Protein AF-A0A968JH81-F1 (afdb_monomer)

Secondary structure (DSSP, 8-state):
-HHHHHHHHHHHHHHHHHTT-SS-HHHHHHHHHHHHHHHHHHHHHHHS---

Sequence (51 aa):
MLGIIVVGVLAGKKMDVYFSMKQPIFSAIFALMATVLALYVALKDFLMPKQ

Fold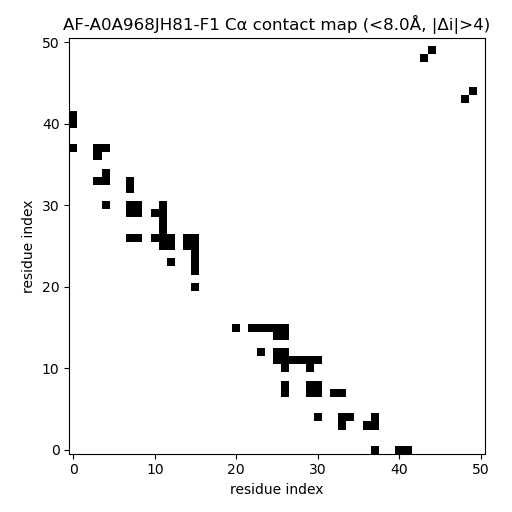seek 3Di:
DVVLQVCLQVVLVVVCVVVVPPDSVSSVVSNVVSVVVVVVVVVCCVVPVDD

Mean predicted aligned error: 6.09 Å

Structure (mmCI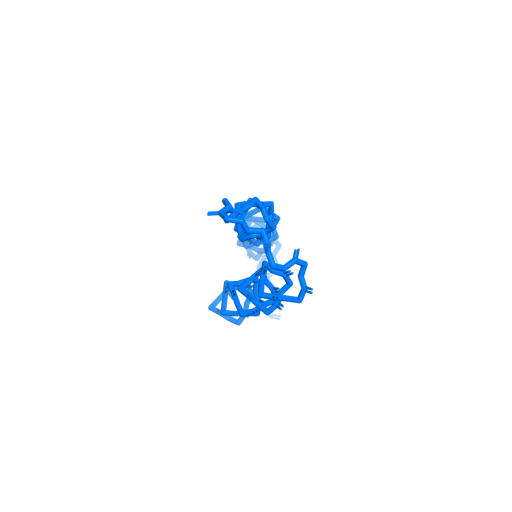F, N/CA/C/O backbone):
data_AF-A0A968JH81-F1
#
_entry.id   AF-A0A968JH81-F1
#
loop_
_atom_site.group_PDB
_atom_site.id
_atom_site.type_symbol
_atom_site.label_atom_id
_atom_site.label_alt_id
_atom_site.label_comp_id
_atom_site.label_asym_id
_atom_site.label_entity_id
_atom_site.label_seq_id
_atom_site.pdbx_PDB_ins_code
_atom_site.Cartn_x
_atom_site.Cartn_y
_atom_site.Cartn_z
_atom_site.occupancy
_atom_site.B_iso_or_equiv
_atom_site.auth_seq_id
_atom_site.auth_comp_id
_atom_site.auth_asym_id
_atom_site.auth_atom_id
_atom_site.pdbx_PDB_model_num
ATOM 1 N N . MET A 1 1 ? 4.293 -6.862 -8.714 1.00 72.88 1 MET A N 1
ATOM 2 C CA . MET A 1 1 ? 3.254 -5.820 -8.526 1.00 72.88 1 MET A CA 1
ATOM 3 C C . MET A 1 1 ? 2.054 -6.298 -7.702 1.00 72.88 1 MET A C 1
ATOM 5 O O . MET A 1 1 ? 1.853 -5.772 -6.617 1.00 72.88 1 MET A O 1
ATOM 9 N N . LEU A 1 2 ? 1.305 -7.319 -8.143 1.00 75.81 2 LEU A N 1
ATOM 10 C CA . LEU A 1 2 ? 0.089 -7.809 -7.460 1.00 75.81 2 LEU A CA 1
ATOM 11 C C . LEU A 1 2 ? 0.305 -8.200 -5.983 1.00 75.81 2 LEU A C 1
ATOM 13 O O . LEU A 1 2 ? -0.478 -7.810 -5.124 1.00 75.81 2 LEU A O 1
ATOM 17 N N . GLY A 1 3 ? 1.413 -8.880 -5.668 1.00 80.81 3 GLY A N 1
ATOM 18 C CA . GLY A 1 3 ? 1.739 -9.260 -4.286 1.00 80.81 3 GLY A CA 1
ATOM 19 C C . GLY A 1 3 ? 1.933 -8.073 -3.333 1.00 80.81 3 GLY A C 1
ATOM 20 O O . GLY A 1 3 ? 1.516 -8.143 -2.185 1.00 80.81 3 GLY A O 1
ATOM 21 N N . ILE A 1 4 ? 2.490 -6.955 -3.812 1.00 79.50 4 ILE A N 1
ATOM 22 C CA . ILE A 1 4 ? 2.731 -5.749 -2.996 1.00 79.50 4 ILE A CA 1
ATOM 23 C C . ILE A 1 4 ? 1.396 -5.109 -2.594 1.00 79.50 4 ILE A C 1
ATOM 25 O O . ILE A 1 4 ? 1.214 -4.698 -1.450 1.00 79.50 4 ILE A O 1
ATOM 29 N N . ILE A 1 5 ? 0.441 -5.087 -3.524 1.00 78.94 5 ILE A N 1
ATOM 30 C CA . ILE A 1 5 ? -0.891 -4.511 -3.317 1.00 78.94 5 ILE A CA 1
ATOM 31 C C . ILE A 1 5 ? -1.706 -5.384 -2.355 1.00 78.94 5 ILE A C 1
ATOM 33 O O . ILE A 1 5 ? -2.287 -4.873 -1.400 1.00 78.94 5 ILE A O 1
ATOM 37 N N . VAL A 1 6 ? -1.699 -6.707 -2.554 1.00 83.38 6 VAL A N 1
ATOM 38 C CA . VAL A 1 6 ? -2.429 -7.653 -1.693 1.00 83.38 6 VAL A CA 1
ATOM 39 C C . VAL A 1 6 ? -1.895 -7.626 -0.258 1.00 83.38 6 VAL A C 1
ATOM 41 O O . VAL A 1 6 ? -2.680 -7.557 0.688 1.00 83.38 6 VAL A O 1
ATOM 44 N N . VAL A 1 7 ? -0.570 -7.619 -0.082 1.00 86.69 7 VAL A N 1
ATOM 45 C CA . VAL A 1 7 ? 0.054 -7.530 1.247 1.00 86.69 7 VAL A CA 1
ATOM 46 C C . VAL A 1 7 ? -0.259 -6.188 1.909 1.00 86.69 7 VAL A C 1
ATOM 48 O O . VAL A 1 7 ? -0.591 -6.167 3.092 1.00 86.69 7 VAL A O 1
ATOM 51 N N . GLY A 1 8 ? -0.232 -5.084 1.156 1.00 81.62 8 GLY A N 1
ATOM 52 C CA . GLY A 1 8 ? -0.563 -3.755 1.671 1.00 81.62 8 GLY A CA 1
ATOM 53 C C . GLY A 1 8 ? -1.990 -3.659 2.215 1.00 81.62 8 GLY A C 1
ATOM 54 O O . GLY A 1 8 ? -2.194 -3.235 3.350 1.00 81.62 8 GLY A O 1
ATOM 55 N N . VAL A 1 9 ? -2.978 -4.120 1.445 1.00 81.50 9 VAL A N 1
ATOM 56 C CA . VAL A 1 9 ? -4.396 -4.071 1.847 1.00 81.50 9 VAL A CA 1
ATOM 57 C C . VAL A 1 9 ? -4.678 -4.983 3.043 1.00 81.50 9 VAL A C 1
ATOM 59 O O . VAL A 1 9 ? -5.383 -4.586 3.972 1.00 81.50 9 VAL A O 1
ATOM 62 N N . LEU A 1 10 ? -4.113 -6.195 3.062 1.00 85.62 10 LEU A N 1
ATOM 63 C CA . LEU A 1 10 ? -4.299 -7.123 4.181 1.00 85.62 10 LEU A CA 1
ATOM 64 C C . LEU A 1 10 ? -3.632 -6.620 5.465 1.00 85.62 10 LEU A C 1
ATOM 66 O O . LEU A 1 10 ? -4.228 -6.726 6.538 1.00 85.62 10 LEU A O 1
ATOM 70 N N . ALA A 1 11 ? -2.429 -6.048 5.365 1.00 84.31 11 ALA A N 1
ATOM 71 C CA . ALA A 1 11 ? -1.728 -5.462 6.502 1.00 84.31 11 ALA A CA 1
ATOM 72 C C . ALA A 1 11 ? -2.482 -4.247 7.068 1.00 84.31 11 ALA A C 1
ATOM 74 O O . ALA A 1 11 ? -2.692 -4.179 8.280 1.00 84.31 11 ALA A O 1
ATOM 75 N N . GLY A 1 12 ? -2.967 -3.350 6.202 1.00 80.69 12 GLY A N 1
ATOM 76 C CA . GLY A 1 12 ? -3.770 -2.193 6.600 1.00 80.69 12 GLY A CA 1
ATOM 77 C C . GLY A 1 12 ? -5.069 -2.592 7.301 1.00 80.69 12 GLY A C 1
ATOM 78 O O . GLY A 1 12 ? -5.333 -2.149 8.417 1.00 80.69 12 GLY A O 1
ATOM 79 N N . LYS A 1 13 ? -5.823 -3.532 6.713 1.00 80.06 13 LYS A N 1
ATOM 80 C CA . LYS A 1 13 ? -7.085 -4.021 7.287 1.00 80.06 13 LYS A CA 1
ATOM 81 C C . LYS A 1 13 ? -6.881 -4.694 8.646 1.00 80.06 13 LYS A C 1
ATOM 83 O O . LYS A 1 13 ? -7.662 -4.471 9.567 1.00 80.06 13 LYS A O 1
ATOM 88 N N . LYS A 1 14 ? -5.845 -5.530 8.788 1.00 83.44 14 LYS A N 1
ATOM 89 C CA . LYS A 1 14 ? -5.564 -6.232 10.052 1.00 83.44 14 LYS A CA 1
ATOM 90 C C . LYS A 1 14 ? -5.215 -5.247 11.171 1.00 83.44 14 LYS A C 1
ATOM 92 O O . LYS A 1 14 ? -5.564 -5.486 12.321 1.00 83.44 14 LYS A O 1
ATOM 97 N N . MET A 1 15 ? -4.571 -4.138 10.827 1.00 81.81 15 MET A N 1
ATOM 98 C CA . MET A 1 15 ? -4.131 -3.124 11.777 1.00 81.81 15 MET A CA 1
ATOM 99 C C . MET A 1 15 ? -5.233 -2.128 12.145 1.00 81.81 15 MET A C 1
ATOM 101 O O . MET A 1 15 ? -5.355 -1.794 13.319 1.00 81.81 15 MET A O 1
ATOM 105 N N . ASP A 1 16 ? -6.114 -1.765 11.210 1.00 79.19 16 ASP A N 1
ATOM 106 C CA . ASP A 1 16 ? -7.336 -1.015 11.537 1.00 79.19 16 ASP A CA 1
ATOM 107 C C . ASP A 1 16 ? -8.229 -1.790 12.522 1.00 79.19 16 ASP A C 1
ATOM 109 O O . ASP A 1 16 ? -8.753 -1.214 13.476 1.00 79.19 16 ASP A O 1
ATOM 113 N N . VAL A 1 17 ? -8.346 -3.115 12.343 1.00 82.50 17 VAL A N 1
ATOM 114 C CA . VAL A 1 17 ? -9.075 -3.993 13.276 1.00 82.50 17 VAL A CA 1
ATOM 115 C C . VAL A 1 17 ? -8.342 -4.116 14.615 1.00 82.50 17 VAL A C 1
ATOM 117 O O . VAL A 1 17 ? -8.981 -4.042 15.662 1.00 82.50 17 VAL A O 1
ATOM 120 N N . TYR A 1 18 ? -7.011 -4.258 14.603 1.00 83.06 18 TYR A N 1
ATOM 121 C CA . TYR A 1 18 ? -6.206 -4.359 15.826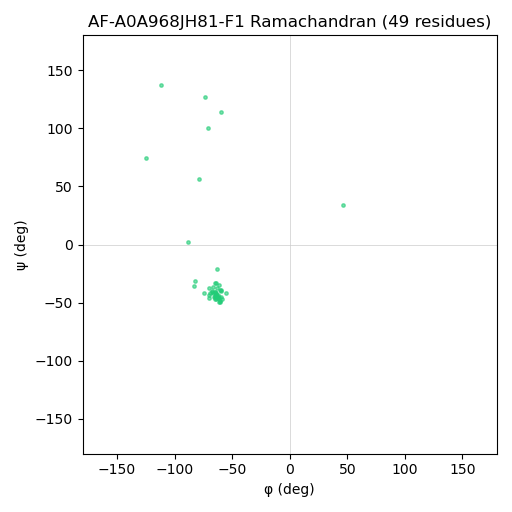 1.00 83.06 18 TYR A CA 1
ATOM 122 C C . TYR A 1 18 ? -6.330 -3.110 16.710 1.00 83.06 18 TYR A C 1
ATOM 124 O O . TYR A 1 18 ? -6.446 -3.225 17.925 1.00 83.06 18 TYR A O 1
ATOM 132 N N . PHE A 1 19 ? -6.370 -1.922 16.104 1.00 83.19 19 PHE A N 1
ATOM 133 C CA . PHE A 1 19 ? -6.532 -0.657 16.823 1.00 83.19 19 PHE A CA 1
ATOM 134 C C . PHE A 1 19 ? -7.999 -0.240 17.034 1.00 83.19 19 PHE A C 1
ATOM 136 O O . PHE A 1 19 ? -8.240 0.826 17.599 1.00 83.19 19 PHE A O 1
ATOM 143 N N . SER A 1 20 ? -8.980 -1.055 16.606 1.00 77.44 20 SER A N 1
ATOM 144 C CA . SER A 1 20 ? -10.425 -0.752 16.674 1.00 77.44 20 SER A CA 1
ATOM 145 C C . SER A 1 20 ? -10.776 0.665 16.198 1.00 77.44 20 SER A C 1
ATOM 14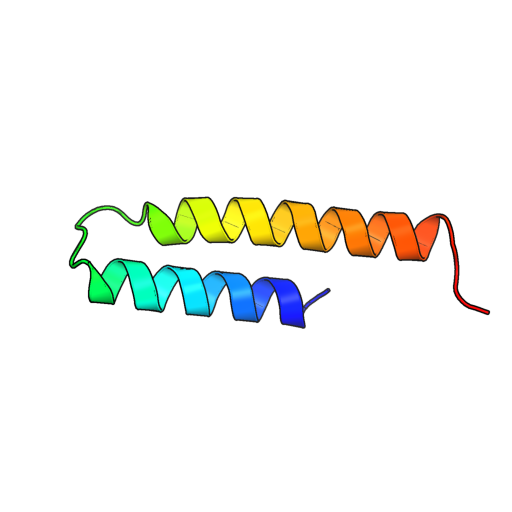7 O O . SER A 1 20 ? -11.683 1.317 16.724 1.00 77.44 20 SER A O 1
ATOM 149 N N . MET A 1 21 ? -10.045 1.175 15.204 1.00 73.81 21 MET A N 1
ATOM 150 C CA . MET A 1 21 ? -10.294 2.515 14.692 1.00 73.81 21 MET A CA 1
ATOM 151 C C . MET A 1 21 ? -11.573 2.507 13.852 1.00 73.81 21 MET A C 1
ATOM 153 O O . MET A 1 21 ? -11.715 1.732 12.910 1.00 73.81 21 MET A O 1
ATOM 157 N N . LYS A 1 22 ? -12.513 3.408 14.168 1.00 74.44 22 LYS A N 1
ATOM 158 C CA . LYS A 1 22 ? -13.739 3.614 13.369 1.00 74.44 22 LYS A CA 1
ATOM 159 C C . LYS A 1 22 ? -13.454 4.106 11.948 1.00 74.44 22 LYS A C 1
ATOM 161 O O . LYS A 1 22 ? -14.318 3.996 11.084 1.00 74.44 22 LYS A O 1
ATOM 166 N N . GLN A 1 23 ? -12.283 4.695 11.729 1.00 80.06 23 GLN A N 1
ATOM 167 C CA . GLN A 1 23 ? -11.856 5.225 10.442 1.00 80.06 23 GLN A CA 1
ATOM 168 C C . GLN A 1 23 ? -10.696 4.377 9.904 1.00 80.06 23 GLN A C 1
ATOM 170 O O . GLN A 1 23 ? -9.797 4.054 10.681 1.00 80.06 23 GLN A O 1
ATOM 175 N N . PRO A 1 24 ? -10.686 4.036 8.602 1.00 82.75 24 PRO A N 1
ATOM 176 C CA . PRO A 1 24 ? -9.692 3.148 7.995 1.00 82.75 24 PRO A CA 1
ATOM 177 C C . PRO A 1 24 ? -8.367 3.880 7.711 1.00 82.75 24 PRO A C 1
ATOM 179 O O . PRO A 1 24 ? -7.909 3.972 6.569 1.00 82.75 24 PRO A O 1
ATOM 182 N N . ILE A 1 25 ? -7.774 4.476 8.747 1.00 83.94 25 ILE A N 1
ATOM 183 C CA . ILE A 1 25 ? -6.588 5.331 8.635 1.00 83.94 25 ILE A CA 1
ATOM 184 C C . ILE A 1 25 ? -5.363 4.487 8.278 1.00 83.94 25 ILE A C 1
ATOM 186 O O . ILE A 1 25 ? -4.605 4.863 7.383 1.00 83.94 25 ILE A O 1
ATOM 190 N N . PHE A 1 26 ? -5.178 3.321 8.907 1.00 80.12 26 PHE A N 1
ATOM 191 C CA . PHE A 1 26 ? -4.043 2.459 8.580 1.00 80.12 26 PHE A CA 1
ATOM 192 C C . PHE A 1 26 ? -4.198 1.841 7.201 1.00 80.12 26 PHE A C 1
ATOM 194 O O . PHE A 1 26 ? -3.212 1.774 6.473 1.00 80.12 26 PHE A O 1
ATOM 201 N N . SER A 1 27 ? -5.410 1.461 6.789 1.00 82.94 27 SER A N 1
ATOM 202 C CA . SER A 1 27 ? -5.653 1.036 5.408 1.00 82.94 27 SER A CA 1
ATOM 203 C C . SER A 1 27 ? -5.310 2.133 4.401 1.00 82.94 27 SER A C 1
ATOM 205 O O . SER A 1 27 ? -4.705 1.824 3.379 1.00 82.94 27 SER A O 1
ATOM 207 N N . ALA A 1 28 ? -5.615 3.404 4.686 1.00 86.00 28 ALA A N 1
ATOM 208 C CA . ALA A 1 28 ? -5.240 4.518 3.813 1.00 86.00 28 ALA A CA 1
ATOM 209 C C . ALA A 1 28 ? -3.712 4.709 3.731 1.00 86.00 28 ALA A C 1
ATOM 211 O O . ALA A 1 28 ? -3.162 4.835 2.635 1.00 86.00 28 ALA A O 1
ATOM 212 N N . ILE A 1 29 ? -3.012 4.662 4.871 1.00 88.50 29 ILE A N 1
ATOM 213 C CA . ILE A 1 29 ? -1.543 4.759 4.931 1.00 88.50 29 ILE A CA 1
ATOM 214 C C . ILE A 1 29 ? -0.889 3.586 4.188 1.00 88.50 29 ILE A C 1
ATOM 216 O O . ILE A 1 29 ? 0.011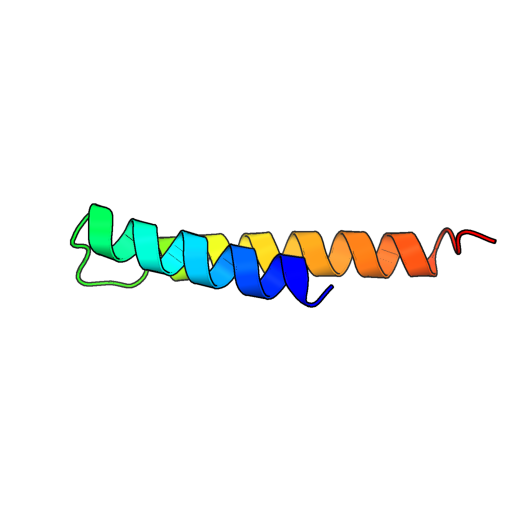 3.785 3.371 1.00 88.50 29 ILE A O 1
ATOM 220 N N . PHE A 1 30 ? -1.362 2.361 4.422 1.00 86.44 30 PHE A N 1
ATOM 221 C CA . PHE A 1 30 ? -0.845 1.167 3.759 1.00 86.44 30 PHE A CA 1
ATOM 222 C C . PHE A 1 30 ? -1.140 1.154 2.262 1.00 86.44 30 PHE A C 1
ATOM 224 O O . PHE A 1 30 ? -0.285 0.728 1.490 1.00 86.44 30 PHE A O 1
ATOM 231 N N . ALA A 1 31 ? -2.303 1.647 1.833 1.00 85.69 31 ALA A N 1
ATOM 232 C CA . ALA A 1 31 ? -2.625 1.793 0.419 1.00 85.69 31 ALA A CA 1
ATOM 233 C C . ALA A 1 31 ? -1.687 2.796 -0.269 1.00 85.69 31 ALA A C 1
ATOM 235 O O . ALA A 1 31 ? -1.175 2.507 -1.353 1.00 85.69 31 ALA A O 1
ATOM 236 N N . LEU A 1 32 ? -1.393 3.933 0.372 1.00 90.31 32 LEU A N 1
ATOM 237 C CA . LEU A 1 32 ? -0.417 4.908 -0.126 1.00 90.31 32 LEU A CA 1
ATOM 238 C C . LEU A 1 32 ? 0.985 4.300 -0.228 1.00 90.31 32 LEU A C 1
ATOM 240 O O . LEU A 1 32 ? 1.602 4.359 -1.290 1.00 90.31 32 LEU A O 1
ATOM 244 N N . MET A 1 33 ? 1.464 3.647 0.833 1.00 89.25 33 MET A N 1
ATOM 245 C CA . MET A 1 33 ? 2.765 2.970 0.819 1.00 89.25 33 MET A CA 1
ATOM 246 C C . MET A 1 33 ? 2.851 1.878 -0.249 1.00 89.25 33 MET A C 1
ATOM 248 O O . MET A 1 33 ? 3.842 1.802 -0.974 1.00 89.25 33 MET A O 1
ATOM 252 N N . ALA A 1 34 ? 1.822 1.038 -0.369 1.00 87.44 34 ALA A N 1
ATOM 253 C CA . ALA A 1 34 ? 1.778 -0.024 -1.368 1.00 87.44 34 ALA A CA 1
ATOM 254 C C . ALA A 1 34 ? 1.781 0.546 -2.790 1.00 87.44 34 ALA A C 1
ATOM 256 O O . ALA A 1 34 ? 2.444 -0.008 -3.663 1.00 87.44 34 ALA A O 1
ATOM 257 N N . THR A 1 35 ? 1.101 1.673 -3.010 1.00 88.69 35 THR A N 1
ATOM 258 C CA . THR A 1 35 ? 1.094 2.380 -4.297 1.00 88.69 35 THR A CA 1
ATOM 259 C C . THR A 1 35 ? 2.483 2.914 -4.639 1.00 88.69 35 THR A C 1
ATOM 261 O O . THR A 1 35 ? 2.969 2.671 -5.741 1.00 88.69 35 THR A O 1
ATOM 264 N N . VAL A 1 36 ? 3.164 3.564 -3.688 1.00 92.56 36 VAL A N 1
ATOM 265 C CA . VAL A 1 36 ? 4.538 4.063 -3.876 1.00 92.56 36 VAL A CA 1
ATOM 266 C C . VAL A 1 36 ? 5.510 2.916 -4.156 1.00 92.56 36 VAL A C 1
ATOM 268 O O . VAL A 1 36 ? 6.301 3.001 -5.091 1.00 92.56 36 VAL A O 1
ATOM 271 N N . LEU A 1 37 ? 5.432 1.817 -3.401 1.00 89.75 37 LEU A N 1
ATOM 272 C CA . LEU A 1 37 ? 6.269 0.634 -3.619 1.00 89.75 37 LEU A CA 1
ATOM 273 C C . LEU A 1 37 ? 5.990 -0.028 -4.972 1.00 89.75 37 LEU A C 1
ATOM 275 O O . LEU A 1 37 ? 6.924 -0.425 -5.665 1.00 89.75 37 LEU A O 1
ATOM 279 N N . ALA A 1 38 ? 4.721 -0.140 -5.367 1.00 88.25 38 ALA A N 1
ATOM 280 C CA . ALA A 1 38 ? 4.345 -0.692 -6.661 1.00 88.25 38 ALA A CA 1
ATOM 281 C C . ALA A 1 38 ? 4.860 0.179 -7.814 1.00 88.25 38 ALA A C 1
ATOM 283 O O . ALA A 1 38 ? 5.412 -0.363 -8.768 1.00 88.25 38 ALA A O 1
ATOM 284 N N . LEU A 1 39 ? 4.737 1.506 -7.701 1.00 90.94 39 LEU A N 1
ATOM 285 C CA . LEU A 1 39 ? 5.297 2.468 -8.653 1.00 90.94 39 LEU A CA 1
ATOM 286 C C . LEU A 1 39 ? 6.817 2.379 -8.714 1.00 90.94 39 LEU A C 1
ATOM 288 O O . LEU A 1 39 ? 7.367 2.319 -9.805 1.00 90.94 39 LEU A O 1
ATOM 292 N N . TYR A 1 40 ? 7.496 2.319 -7.569 1.00 89.75 40 TYR A N 1
ATOM 293 C CA . TYR A 1 40 ? 8.947 2.174 -7.523 1.00 89.75 40 TYR A CA 1
ATOM 294 C C . TYR A 1 40 ? 9.404 0.894 -8.223 1.00 89.75 40 TYR A C 1
ATOM 296 O O . TYR A 1 40 ? 10.315 0.943 -9.040 1.00 89.75 40 TYR A O 1
ATOM 304 N N . VAL A 1 41 ? 8.757 -0.242 -7.944 1.00 88.62 41 VAL A N 1
ATOM 305 C CA . VAL A 1 41 ? 9.088 -1.516 -8.596 1.00 88.62 41 VAL A CA 1
ATOM 306 C C . VAL A 1 41 ? 8.796 -1.455 -10.091 1.00 88.62 41 VAL A C 1
ATOM 308 O O . VAL A 1 41 ? 9.650 -1.849 -10.870 1.00 88.62 41 VAL A O 1
ATOM 311 N N . ALA A 1 42 ? 7.650 -0.914 -10.505 1.00 88.19 42 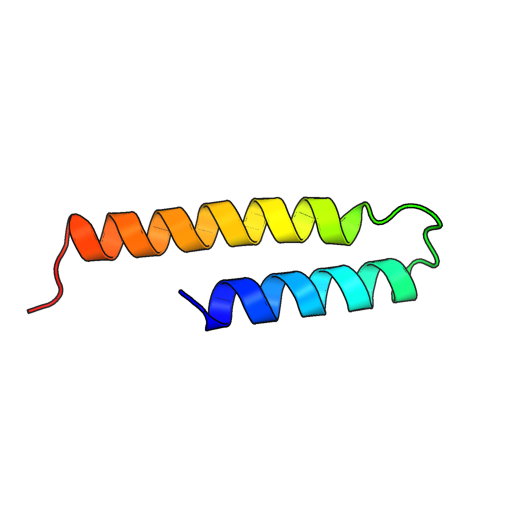ALA A N 1
ATOM 312 C CA . ALA A 1 42 ? 7.314 -0.792 -11.922 1.00 88.19 42 ALA A CA 1
ATOM 313 C C . ALA A 1 42 ? 8.273 0.140 -12.674 1.00 88.19 42 ALA A C 1
ATOM 315 O O . ALA A 1 42 ? 8.738 -0.204 -13.754 1.00 88.19 42 ALA A O 1
ATOM 316 N N . LEU A 1 43 ? 8.613 1.295 -12.096 1.00 91.62 43 LEU A N 1
ATOM 317 C CA . LEU A 1 43 ? 9.591 2.224 -12.662 1.00 91.62 43 LEU A CA 1
ATOM 318 C C . LEU A 1 43 ? 10.985 1.606 -12.698 1.00 91.62 43 LEU A C 1
ATOM 320 O O . LEU A 1 43 ? 11.694 1.768 -13.683 1.00 91.62 43 LEU A O 1
ATOM 324 N N . LYS A 1 44 ? 11.379 0.880 -11.650 1.00 86.69 44 LYS A N 1
ATOM 3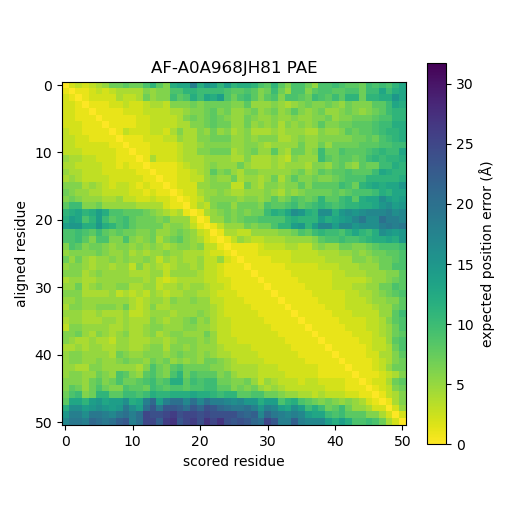25 C CA . LYS A 1 44 ? 12.655 0.168 -11.602 1.00 86.69 44 LYS A CA 1
ATOM 326 C C . LYS A 1 44 ? 12.721 -0.925 -12.666 1.00 86.69 44 LYS A C 1
ATOM 328 O O . LYS A 1 44 ? 13.723 -0.987 -13.362 1.00 86.69 44 LYS A O 1
ATOM 333 N N . ASP A 1 45 ? 11.680 -1.740 -12.810 1.00 85.75 45 ASP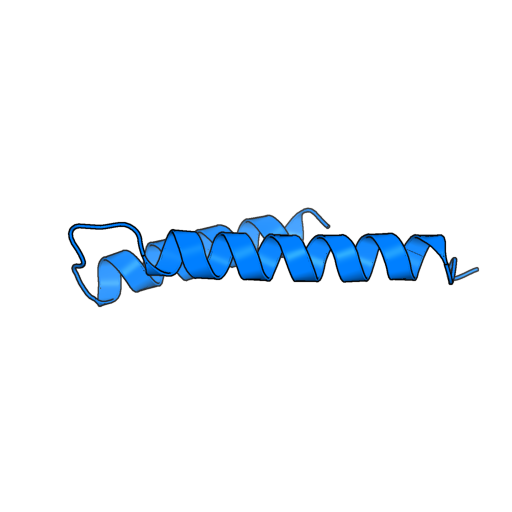 A N 1
ATOM 334 C CA . ASP A 1 45 ? 11.607 -2.784 -13.839 1.00 85.75 45 ASP A CA 1
ATOM 335 C C . ASP A 1 45 ? 11.590 -2.173 -15.251 1.00 85.75 45 ASP A C 1
ATOM 337 O O . ASP A 1 45 ? 12.156 -2.746 -16.177 1.00 85.75 45 ASP A O 1
ATOM 341 N N . PHE A 1 46 ? 10.990 -0.990 -15.418 1.00 87.88 46 PHE A N 1
ATOM 342 C CA . PHE A 1 46 ? 10.963 -0.268 -16.692 1.00 87.88 46 PHE A CA 1
ATOM 343 C C . PHE A 1 46 ? 12.308 0.391 -17.045 1.00 87.88 46 PHE A C 1
ATOM 345 O O . PHE A 1 46 ? 12.731 0.349 -18.196 1.00 87.88 46 PHE A O 1
ATOM 352 N N . LEU A 1 47 ? 12.985 1.005 -16.068 1.00 88.56 47 LEU A N 1
ATOM 353 C CA . LEU A 1 47 ? 14.260 1.716 -16.253 1.00 88.56 47 LEU A CA 1
ATOM 354 C C . LEU A 1 47 ? 15.473 0.778 -16.249 1.00 88.56 47 LEU A C 1
ATOM 356 O O . LEU A 1 47 ? 16.474 1.055 -16.903 1.00 88.56 47 LEU A O 1
ATOM 360 N N . MET A 1 48 ? 15.400 -0.321 -15.503 1.00 83.00 48 MET A N 1
ATOM 361 C CA . MET A 1 48 ? 16.399 -1.386 -15.455 1.00 83.00 48 MET A CA 1
ATOM 362 C C . MET A 1 48 ? 15.708 -2.713 -15.773 1.00 83.00 48 MET A C 1
ATOM 364 O O . MET A 1 48 ? 15.480 -3.519 -14.864 1.00 83.00 48 MET A O 1
ATOM 368 N N . PRO A 1 49 ? 15.370 -2.955 -17.052 1.00 69.56 49 PRO A N 1
ATOM 369 C CA . PRO A 1 49 ? 14.860 -4.247 -17.471 1.00 69.56 49 PRO A CA 1
ATOM 370 C C . PRO A 1 49 ? 15.930 -5.292 -17.164 1.00 69.56 49 PRO A C 1
ATOM 372 O O . PRO A 1 49 ? 17.044 -5.256 -17.689 1.00 69.56 49 PRO A O 1
ATOM 375 N N . LYS A 1 50 ? 15.608 -6.193 -16.239 1.00 62.09 50 LYS A N 1
ATOM 376 C CA . LYS A 1 50 ? 16.475 -7.311 -15.8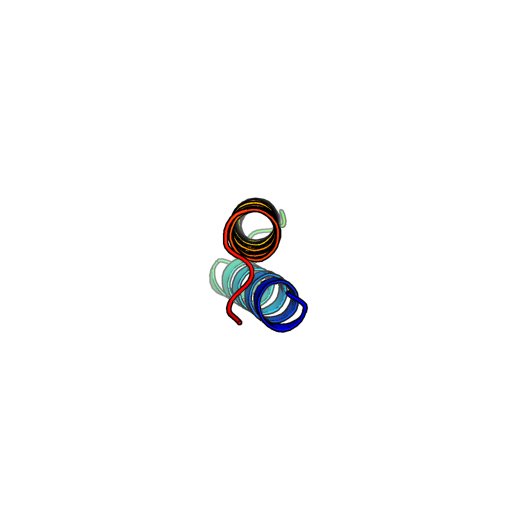86 1.00 62.09 50 LYS A CA 1
ATOM 377 C C . LYS A 1 50 ? 16.440 -8.282 -17.071 1.00 62.09 50 LYS A C 1
ATOM 379 O O . LYS A 1 50 ? 15.427 -8.953 -17.253 1.00 62.09 50 LYS A O 1
ATOM 384 N N . GLN A 1 51 ? 17.482 -8.239 -17.911 1.00 57.09 51 GLN A N 1
ATOM 385 C CA . GLN A 1 51 ? 17.728 -9.232 -18.965 1.00 57.09 51 GLN A CA 1
ATOM 386 C C . GLN A 1 51 ? 17.812 -10.638 -18.372 1.00 57.09 51 GLN A C 1
ATOM 388 O O . GLN A 1 51 ? 18.366 -10.770 -17.253 1.00 57.09 51 GLN A O 1
#

Solvent-accessible surface area (backbone atoms only — not comparable to full-atom values): 2773 Å² total; per-residue (Å²): 100,70,67,49,46,55,52,20,49,52,54,9,50,54,47,23,61,72,68,67,48,94,57,65,56,46,32,52,53,26,46,53,52,24,49,53,53,37,48,51,51,52,51,44,47,68,77,52,64,81,127

Radius of gyration: 13.46 Å; Cα contacts (8 Å, |Δi|>4): 39; chains: 1; bounding box: 32×15×36 Å

pLDDT: mean 82.81, std 6.89, range [57.09, 92.56]